Protein AF-A0A937ESJ3-F1 (afdb_monomer)

Radius of gyration: 13.07 Å; Cα contacts (8 Å, |Δi|>4): 61; chains: 1; bounding box: 31×28×28 Å

InterPro domains:
  IPR017853 Glycoside hydrolase superfamily [SSF51445] (2-69)

Organism: NCBI:txid1695166

Sequence (70 aa):
CQWGIFLRNHDELTLEMVTDEERDYMWAEYAKDPRMRANIGIRRRLAPLLDNDRNQIELFTALLLSLPGS

pLDDT: mean 94.23, std 3.02, range [78.44, 98.0]

Secondary structure (DSSP, 8-state):
------S--SS-B--TTS-HHHHHHHHHHH--SGGGEETTEE---HHHHTTT-HHHHHHHHHHHHHSS--

Mean predicted aligned error: 3.11 Å

Foldseek 3Di:
DFDDFDPDDPDFPDPPPDDPVVLVVCCVQQPVDPVQDDDSGGNDDPCSSVVNPPVVVVVVVVVRVPDGGD

Solvent-accessible surface area (backbone atoms only — not comparable to full-atom values): 4372 Å² total; per-residue (Å²): 139,80,48,80,66,80,94,75,70,96,63,52,50,75,39,78,91,52,55,72,69,58,42,52,50,50,36,62,75,67,30,76,50,74,84,34,48,44,94,75,18,35,60,63,57,71,53,67,62,52,75,62,39,63,68,58,54,51,50,53,51,53,49,62,76,67,50,90,53,85

Nearest PDB structures (foldseek):
  5ykb-assembly2_B  TM=9.974E-01  e=9.120E-08  Deinococcus radiodurans R1 = ATCC 13939 = DSM 20539
  5ykb-assembly1_D  TM=9.952E-01  e=1.723E-07  Deinococcus radiodurans R1 = ATCC 13939 = DSM 20539
  5x7u-assembly1_A  TM=1.008E+00  e=2.287E-07  Thermobaculum terrenum ATCC BAA-798
  5ykb-assembly1_A  TM=9.978E-01  e=2.827E-07  Deinococcus radiodurans R1 = ATCC 13939 = DSM 20539
  5ykb-assembly2_C  TM=9.954E-01  e=3.495E-07  Deinococcus radiodurans R1 = ATCC 13939 = DSM 20539

Structure (mmCIF, N/CA/C/O backbone):
data_AF-A0A937ESJ3-F1
#
_entry.id   AF-A0A937ESJ3-F1
#
loop_
_atom_site.group_PDB
_atom_site.id
_atom_site.type_symbol
_atom_site.label_atom_id
_atom_site.label_alt_id
_atom_site.label_comp_id
_atom_site.label_asym_id
_atom_site.label_entity_id
_atom_site.label_seq_id
_atom_site.pdbx_PDB_ins_code
_atom_site.Cartn_x
_atom_site.Cartn_y
_atom_site.Cartn_z
_atom_site.occupancy
_atom_site.B_iso_or_equiv
_atom_site.auth_seq_id
_atom_site.auth_comp_id
_atom_site.auth_asym_id
_atom_site.auth_atom_id
_atom_site.pdbx_PDB_model_num
ATOM 1 N N . CYS A 1 1 ? 15.864 -13.292 -15.012 1.00 78.44 1 CYS A N 1
ATOM 2 C CA . CYS A 1 1 ? 14.530 -13.141 -14.394 1.00 78.44 1 CYS A CA 1
ATOM 3 C C . CYS A 1 1 ? 14.408 -11.711 -13.883 1.00 78.44 1 CYS A C 1
ATOM 5 O O . CYS A 1 1 ? 15.398 -11.227 -13.352 1.00 78.44 1 CYS A O 1
ATOM 7 N N . GLN A 1 2 ? 13.265 -11.050 -14.086 1.00 88.06 2 GLN A N 1
ATOM 8 C CA . GLN A 1 2 ? 13.002 -9.661 -13.673 1.00 88.06 2 GLN A CA 1
ATOM 9 C C . GLN A 1 2 ? 11.802 -9.645 -12.717 1.00 88.06 2 GLN A C 1
ATOM 11 O O . GLN A 1 2 ? 10.873 -10.428 -12.917 1.00 88.06 2 GLN A O 1
ATOM 16 N N . TRP A 1 3 ? 11.831 -8.797 -11.687 1.00 94.88 3 TRP A N 1
ATOM 17 C CA . TRP A 1 3 ? 10.725 -8.650 -10.734 1.00 94.88 3 TRP A CA 1
ATOM 18 C C . TRP A 1 3 ? 9.580 -7.826 -11.320 1.00 94.88 3 TRP A C 1
ATOM 20 O O . TRP A 1 3 ? 9.835 -6.820 -11.975 1.00 94.88 3 TRP A O 1
ATOM 30 N N . GLY A 1 4 ? 8.342 -8.246 -11.045 1.00 94.25 4 GLY A N 1
ATOM 31 C CA . GLY A 1 4 ? 7.137 -7.456 -11.285 1.00 94.25 4 GLY A CA 1
ATOM 32 C C . GLY A 1 4 ? 6.794 -6.633 -10.046 1.00 94.25 4 GLY A C 1
ATOM 33 O O . GLY A 1 4 ? 6.565 -7.228 -8.992 1.00 94.25 4 GLY A O 1
ATOM 34 N N . ILE A 1 5 ? 6.767 -5.303 -10.140 1.00 95.31 5 ILE A N 1
ATOM 35 C CA . ILE A 1 5 ? 6.502 -4.427 -8.985 1.00 95.31 5 ILE A CA 1
ATOM 36 C C . ILE A 1 5 ? 5.163 -3.722 -9.179 1.00 95.31 5 ILE A C 1
ATOM 38 O O . ILE A 1 5 ? 4.868 -3.190 -10.243 1.00 95.31 5 ILE A O 1
ATOM 42 N N . PHE A 1 6 ? 4.327 -3.710 -8.143 1.00 95.38 6 PHE A N 1
ATOM 43 C CA . PHE A 1 6 ? 3.031 -3.042 -8.181 1.00 95.38 6 PHE A CA 1
ATOM 44 C C . PHE A 1 6 ? 2.603 -2.588 -6.784 1.00 95.38 6 PHE A C 1
ATOM 46 O O . PHE A 1 6 ? 2.954 -3.196 -5.779 1.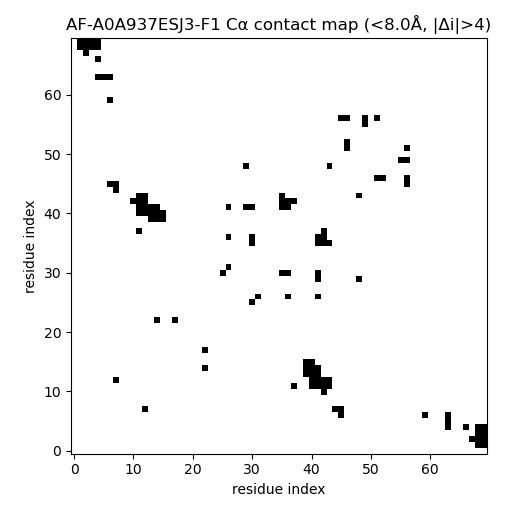00 95.38 6 PHE A O 1
ATOM 53 N N . LEU A 1 7 ? 1.808 -1.516 -6.728 1.00 94.06 7 LEU A N 1
ATOM 54 C CA . LEU A 1 7 ? 1.240 -0.993 -5.477 1.00 94.06 7 LEU A CA 1
ATOM 55 C C . LEU A 1 7 ? -0.145 -1.584 -5.186 1.00 94.06 7 LEU A C 1
ATOM 57 O O . LEU A 1 7 ? -0.523 -1.780 -4.034 1.00 94.06 7 LEU A O 1
ATOM 61 N N . ARG A 1 8 ? -0.925 -1.843 -6.242 1.00 95.12 8 ARG A N 1
ATOM 62 C CA . ARG A 1 8 ? -2.248 -2.476 -6.206 1.00 95.12 8 ARG A CA 1
ATOM 63 C C . ARG A 1 8 ? -2.504 -3.207 -7.517 1.00 95.12 8 ARG A C 1
ATOM 65 O O . ARG A 1 8 ? -1.975 -2.828 -8.558 1.00 95.12 8 ARG A O 1
ATOM 72 N N . ASN A 1 9 ? -3.363 -4.211 -7.450 1.00 90.25 9 ASN A N 1
ATOM 73 C CA . ASN A 1 9 ? -3.923 -4.925 -8.589 1.00 90.25 9 ASN A CA 1
ATOM 74 C C . ASN A 1 9 ? -5.465 -4.813 -8.565 1.00 90.25 9 ASN A C 1
ATOM 76 O O . ASN A 1 9 ? -6.022 -3.963 -7.863 1.00 90.25 9 ASN A O 1
ATOM 80 N N . HIS A 1 10 ? -6.145 -5.625 -9.380 1.00 88.81 10 HIS A N 1
ATOM 81 C CA . HIS A 1 10 ? -7.610 -5.660 -9.446 1.00 88.81 10 HIS A CA 1
ATOM 82 C C . HIS A 1 10 ? -8.253 -6.339 -8.227 1.00 88.81 10 HIS A C 1
ATOM 84 O O . HIS A 1 10 ? -9.399 -6.026 -7.903 1.00 88.81 10 HIS A O 1
ATOM 90 N N . ASP A 1 11 ? -7.499 -7.199 -7.544 1.00 91.00 11 ASP A N 1
ATOM 91 C CA . ASP A 1 11 ? -7.908 -7.888 -6.324 1.00 91.00 11 ASP A CA 1
ATOM 92 C C . ASP A 1 11 ? -7.692 -7.021 -5.075 1.00 91.00 11 ASP A C 1
ATOM 94 O O . ASP A 1 11 ? -7.208 -5.883 -5.127 1.00 91.00 11 ASP A O 1
ATOM 98 N N . GLU A 1 12 ? -8.060 -7.544 -3.911 1.00 91.69 12 GLU A N 1
ATOM 99 C CA . GLU A 1 12 ? -7.704 -6.976 -2.617 1.00 91.69 12 GLU A CA 1
ATOM 100 C C . GLU A 1 12 ? -6.185 -6.857 -2.424 1.00 91.69 12 GLU A C 1
ATOM 102 O O . GLU A 1 12 ? -5.374 -7.526 -3.061 1.00 91.69 12 GLU A O 1
ATOM 107 N N . LEU A 1 13 ? -5.774 -5.976 -1.513 1.00 93.31 13 LEU A N 1
ATOM 108 C CA . LEU A 1 13 ? -4.415 -6.004 -0.994 1.00 93.31 13 LEU A CA 1
ATOM 109 C C . LEU A 1 13 ? -4.303 -7.235 -0.088 1.00 93.31 13 LEU A C 1
ATOM 111 O O . LEU A 1 13 ? -4.798 -7.199 1.040 1.00 93.31 13 LEU A O 1
ATOM 115 N N . THR A 1 14 ? -3.734 -8.322 -0.611 1.00 93.06 14 THR A N 1
ATOM 116 C CA . THR A 1 14 ? -3.595 -9.588 0.121 1.00 93.06 14 THR A CA 1
ATOM 117 C C . THR A 1 14 ? -2.616 -9.455 1.289 1.00 93.06 14 THR A C 1
ATOM 119 O O . THR A 1 14 ? -1.548 -8.859 1.154 1.00 93.06 14 THR A O 1
ATOM 122 N N . LEU A 1 15 ? -2.996 -10.019 2.437 1.00 94.75 15 LEU A N 1
ATOM 123 C CA . LEU A 1 15 ? -2.187 -10.104 3.659 1.00 94.75 15 LEU A CA 1
ATOM 124 C C . LEU A 1 15 ? -2.007 -11.574 4.088 1.00 94.75 15 LEU A C 1
ATOM 126 O O . LEU A 1 15 ? -1.886 -11.890 5.272 1.00 94.75 15 LEU A O 1
ATOM 130 N N . GLU A 1 16 ? -2.052 -12.495 3.126 1.00 93.56 16 GLU A N 1
ATOM 131 C CA . GLU A 1 16 ? -1.919 -13.937 3.378 1.00 93.56 16 GLU A CA 1
ATOM 132 C C . GLU A 1 16 ? -0.487 -14.343 3.735 1.00 93.56 16 GLU A C 1
ATOM 134 O O . GLU A 1 16 ? -0.284 -15.269 4.511 1.00 93.56 16 GLU A O 1
ATOM 139 N N . MET A 1 17 ? 0.501 -13.629 3.192 1.00 94.50 17 MET A N 1
ATOM 140 C CA . MET A 1 17 ? 1.928 -13.946 3.336 1.00 94.50 17 MET A CA 1
ATOM 141 C C . MET A 1 17 ? 2.635 -13.088 4.400 1.00 94.50 17 MET A C 1
ATOM 143 O O . MET A 1 17 ? 3.862 -13.031 4.414 1.00 94.50 17 MET A O 1
ATOM 147 N N . VAL A 1 18 ? 1.877 -12.402 5.263 1.00 94.56 18 VAL A N 1
ATOM 148 C CA . VAL A 1 18 ? 2.405 -11.621 6.398 1.00 94.56 18 VAL A CA 1
ATOM 149 C C . VAL A 1 18 ? 2.057 -12.292 7.723 1.00 94.56 18 VAL A C 1
ATOM 151 O O . VAL A 1 18 ? 1.135 -13.113 7.793 1.00 94.56 18 VAL A O 1
ATOM 154 N N . THR A 1 19 ? 2.793 -11.939 8.775 1.00 97.00 19 THR A N 1
ATOM 155 C CA . THR A 1 19 ? 2.527 -12.432 10.132 1.00 97.00 19 THR A CA 1
ATOM 156 C C . THR A 1 19 ? 1.170 -11.946 10.651 1.00 97.00 19 THR A C 1
ATOM 158 O O . THR A 1 19 ? 0.603 -10.974 10.146 1.00 97.00 19 THR A O 1
ATOM 161 N N . ASP A 1 20 ? 0.632 -12.615 11.674 1.00 94.94 20 ASP A N 1
ATOM 162 C CA . ASP A 1 20 ? -0.660 -12.231 12.256 1.00 94.94 20 ASP A CA 1
ATOM 163 C C . ASP A 1 20 ? -0.611 -10.826 12.887 1.00 94.94 20 ASP A C 1
ATOM 165 O O . ASP A 1 20 ? -1.543 -10.046 12.709 1.00 94.94 20 ASP A O 1
ATOM 169 N N . GLU A 1 21 ? 0.506 -10.457 13.525 1.00 96.38 21 GLU A N 1
ATOM 170 C CA . GLU A 1 21 ? 0.704 -9.119 14.105 1.00 96.38 21 GLU A CA 1
ATOM 171 C C . GLU A 1 21 ? 0.716 -8.018 13.032 1.00 96.38 21 GLU A C 1
ATOM 173 O O . GLU A 1 21 ? 0.052 -6.989 13.177 1.00 96.38 21 GLU A O 1
ATOM 178 N N . GLU A 1 22 ? 1.427 -8.236 11.921 1.00 96.50 22 GLU A N 1
ATOM 179 C CA . GLU A 1 22 ? 1.440 -7.298 10.792 1.00 96.50 22 GLU A CA 1
ATOM 180 C C . GLU A 1 22 ? 0.059 -7.185 10.147 1.00 96.50 22 GLU A C 1
ATOM 182 O O . GLU A 1 22 ? -0.367 -6.092 9.769 1.00 96.50 22 GLU A O 1
ATOM 187 N N . ARG A 1 23 ? -0.669 -8.301 10.035 1.00 95.44 23 ARG A N 1
ATOM 188 C CA . ARG A 1 23 ? -2.028 -8.309 9.491 1.00 95.44 23 ARG A CA 1
ATOM 189 C C . ARG A 1 23 ? -2.975 -7.478 10.350 1.00 95.44 23 ARG A C 1
ATOM 191 O O . ARG A 1 23 ? -3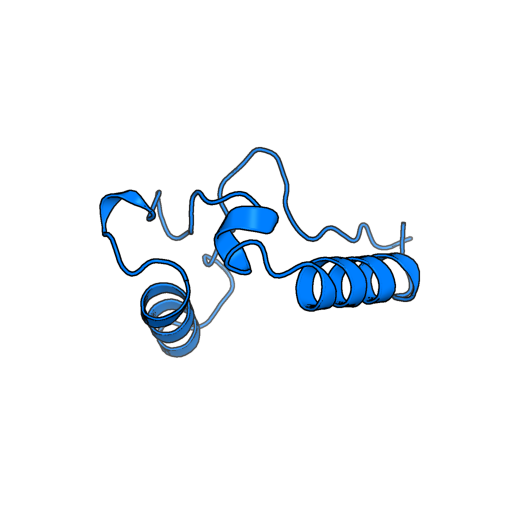.714 -6.651 9.810 1.00 95.44 23 ARG A O 1
ATOM 198 N N . ASP A 1 24 ? -2.927 -7.662 11.665 1.00 94.31 24 ASP A N 1
ATOM 199 C CA . ASP A 1 24 ? -3.748 -6.910 12.611 1.00 94.31 24 ASP A CA 1
ATOM 200 C C . ASP A 1 24 ? -3.421 -5.413 12.574 1.00 94.31 24 ASP A C 1
ATOM 202 O O . ASP A 1 24 ? -4.337 -4.585 12.527 1.00 94.31 24 ASP A O 1
ATOM 206 N N . TYR A 1 25 ? -2.134 -5.057 12.490 1.00 96.31 25 TYR A N 1
ATOM 207 C CA . TYR A 1 25 ? -1.694 -3.675 12.287 1.00 96.31 25 TYR A CA 1
ATOM 208 C C . TYR A 1 25 ? -2.259 -3.079 10.989 1.00 96.31 25 TYR A C 1
ATOM 210 O O . TYR A 1 25 ? -2.882 -2.014 10.999 1.00 96.31 25 TYR A O 1
ATOM 218 N N . MET A 1 26 ? -2.119 -3.791 9.868 1.00 96.25 26 MET A N 1
ATOM 219 C CA . MET A 1 26 ? -2.611 -3.336 8.566 1.00 96.25 26 MET A CA 1
ATOM 220 C C . MET A 1 26 ? -4.132 -3.149 8.562 1.00 96.25 26 MET A C 1
ATOM 222 O O . MET A 1 26 ? -4.642 -2.194 7.972 1.00 96.25 26 MET A O 1
ATOM 226 N N . TRP A 1 27 ? -4.879 -4.025 9.236 1.00 94.56 27 TRP A N 1
ATOM 227 C CA . TRP A 1 27 ? -6.321 -3.865 9.388 1.00 94.56 27 TRP A CA 1
ATOM 228 C C . TRP A 1 27 ? -6.705 -2.681 10.275 1.00 94.56 27 TRP A C 1
ATOM 230 O O . TRP A 1 27 ? -7.670 -1.987 9.944 1.00 94.56 27 TRP A O 1
ATOM 240 N N . ALA A 1 28 ? -5.986 -2.443 11.371 1.00 94.31 28 ALA A N 1
ATOM 241 C CA . ALA A 1 28 ? -6.248 -1.325 12.273 1.00 94.31 28 ALA A CA 1
ATOM 242 C C . ALA A 1 28 ? -6.040 0.030 11.578 1.00 94.31 28 ALA A C 1
ATOM 244 O O . ALA A 1 28 ? -6.891 0.918 11.677 1.00 94.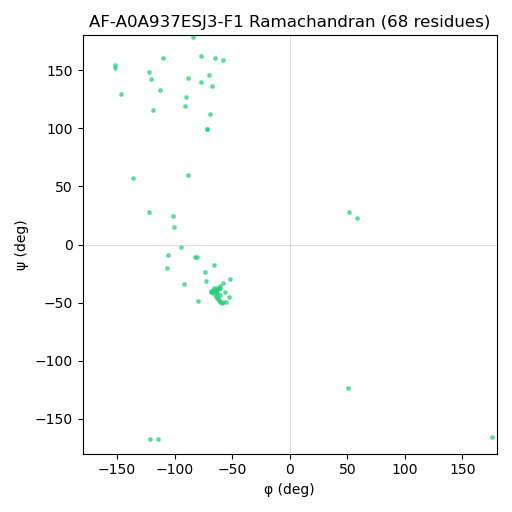31 28 ALA A O 1
ATOM 245 N N . GLU A 1 29 ? -4.958 0.162 10.812 1.00 94.50 29 GLU A N 1
ATOM 246 C CA . GLU A 1 29 ? -4.618 1.416 10.141 1.00 94.50 29 GLU A CA 1
ATOM 247 C C . GLU A 1 29 ? -5.424 1.629 8.855 1.00 94.50 29 GLU A C 1
ATOM 249 O O . GLU A 1 29 ? -6.046 2.679 8.661 1.00 94.50 29 GLU A O 1
ATOM 254 N N . TYR A 1 30 ? -5.491 0.614 7.989 1.00 93.94 30 TYR A N 1
ATOM 255 C CA . TYR A 1 30 ? -5.988 0.775 6.620 1.00 93.94 30 TYR A CA 1
ATOM 256 C C . TYR A 1 30 ? -7.393 0.202 6.372 1.00 93.94 30 TYR A C 1
ATOM 258 O O . TYR A 1 30 ? -7.971 0.467 5.310 1.00 93.94 30 TYR A O 1
ATOM 266 N N . ALA A 1 31 ? -7.980 -0.541 7.320 1.00 94.12 31 ALA A N 1
ATOM 267 C CA . ALA A 1 31 ? -9.306 -1.163 7.194 1.00 94.12 31 ALA A CA 1
ATOM 268 C C . ALA A 1 31 ? -10.172 -1.006 8.463 1.00 94.12 31 ALA A C 1
ATOM 270 O O . ALA A 1 31 ? -10.668 -1.986 9.036 1.00 94.12 31 ALA A O 1
ATOM 271 N N . LYS A 1 32 ? -10.378 0.257 8.864 1.00 91.50 32 LYS A N 1
ATOM 272 C CA . LYS A 1 32 ? -11.162 0.667 10.046 1.00 91.50 32 LYS A CA 1
ATOM 273 C C . LYS A 1 32 ? -12.630 0.225 9.997 1.00 91.50 32 LYS A C 1
ATOM 275 O O . LYS A 1 32 ? -13.191 -0.133 11.027 1.00 91.50 32 LYS A O 1
ATOM 280 N N . ASP A 1 33 ? -13.252 0.223 8.815 1.00 92.62 33 ASP A N 1
ATOM 281 C CA . ASP A 1 33 ? -14.589 -0.355 8.615 1.00 92.62 33 ASP A CA 1
ATOM 282 C C . ASP A 1 33 ? -14.446 -1.840 8.223 1.00 92.62 33 ASP A C 1
ATOM 284 O O . ASP A 1 33 ? -13.752 -2.135 7.243 1.00 92.62 33 ASP A O 1
ATOM 288 N N . PRO A 1 34 ? -15.117 -2.787 8.910 1.00 90.56 34 PRO A N 1
ATOM 289 C CA . PRO A 1 34 ? -15.125 -4.204 8.537 1.00 90.56 34 PRO A CA 1
ATOM 290 C C . PRO A 1 34 ? -15.498 -4.463 7.072 1.00 90.56 34 PRO A C 1
ATOM 292 O O . PRO A 1 34 ? -15.004 -5.408 6.462 1.00 90.56 34 PRO A O 1
ATOM 295 N N . ARG A 1 35 ? -16.318 -3.598 6.461 1.00 92.88 35 ARG A N 1
ATOM 296 C CA . ARG A 1 35 ? -16.672 -3.671 5.038 1.00 92.88 35 ARG A CA 1
ATOM 297 C C . ARG A 1 35 ? -15.480 -3.423 4.120 1.00 92.88 35 ARG A C 1
ATOM 299 O O . ARG A 1 35 ? -15.579 -3.750 2.945 1.00 92.88 35 ARG A O 1
ATOM 306 N N . MET A 1 36 ? -14.377 -2.845 4.587 1.00 93.38 36 MET A N 1
ATOM 307 C CA . MET A 1 36 ? -13.159 -2.649 3.791 1.00 93.38 36 MET A CA 1
ATOM 308 C C . MET A 1 36 ? -12.298 -3.914 3.708 1.00 93.38 36 MET A C 1
ATOM 310 O O . MET A 1 36 ? -11.376 -3.962 2.895 1.00 93.38 36 MET A O 1
ATOM 314 N N . ARG A 1 37 ? -12.603 -4.937 4.510 1.00 93.25 37 ARG A N 1
ATOM 315 C CA . ARG A 1 37 ? -11.911 -6.228 4.508 1.00 93.25 37 ARG A CA 1
ATOM 316 C C . ARG A 1 37 ? -12.564 -7.172 3.496 1.00 93.25 37 ARG A C 1
ATOM 318 O O . ARG A 1 37 ? -13.780 -7.134 3.297 1.00 93.25 37 ARG A O 1
ATOM 325 N N . ALA A 1 38 ? -11.753 -7.985 2.833 1.00 91.12 38 ALA A N 1
ATOM 326 C CA . ALA A 1 38 ? -12.201 -9.056 1.946 1.00 91.12 38 ALA A CA 1
ATOM 327 C C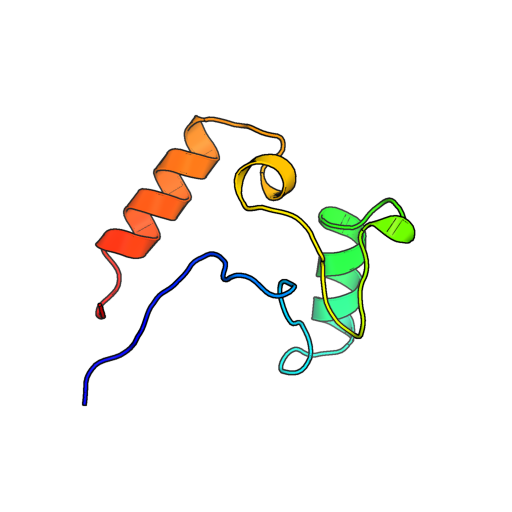 . ALA A 1 38 ? -11.207 -10.211 2.044 1.00 91.12 38 ALA A C 1
ATOM 329 O O 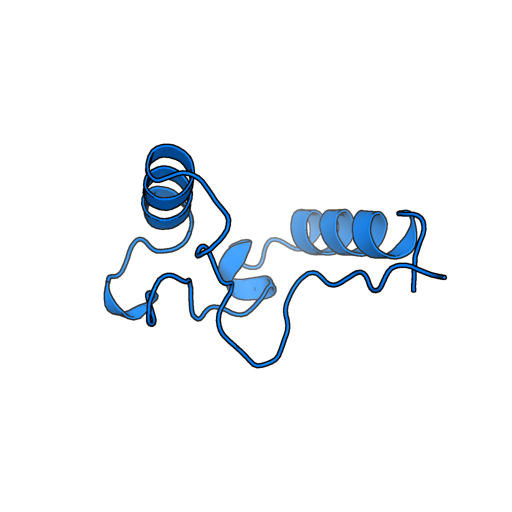. ALA A 1 38 ? -10.007 -9.973 1.944 1.00 91.12 38 ALA A O 1
ATOM 330 N N . ASN A 1 39 ? -11.699 -11.434 2.260 1.00 90.31 39 ASN A N 1
ATOM 331 C CA . ASN A 1 39 ? -10.860 -12.589 2.590 1.00 90.31 39 ASN A CA 1
ATOM 332 C C . ASN A 1 39 ? -9.902 -12.245 3.750 1.00 90.31 39 ASN A C 1
ATOM 334 O O . ASN A 1 39 ? -10.350 -11.796 4.805 1.00 90.31 39 ASN A O 1
ATOM 338 N N . ILE A 1 40 ? -8.596 -12.409 3.534 1.00 91.19 40 ILE A N 1
ATOM 339 C CA . ILE A 1 40 ? -7.528 -12.071 4.485 1.00 91.19 40 ILE A CA 1
ATOM 340 C C . ILE A 1 40 ? -6.969 -10.650 4.210 1.00 91.19 40 ILE A C 1
ATOM 342 O O . ILE A 1 40 ? -6.143 -10.144 4.960 1.00 91.19 40 ILE A O 1
ATOM 346 N N . GLY A 1 41 ? -7.447 -9.948 3.175 1.00 94.56 41 GLY A N 1
ATOM 347 C CA . GLY A 1 41 ? -6.900 -8.674 2.699 1.00 94.56 41 GLY A CA 1
ATOM 348 C C . GLY A 1 41 ? -7.800 -7.439 2.841 1.00 94.56 41 GLY A C 1
ATOM 349 O O . GLY A 1 41 ? -8.823 -7.427 3.535 1.00 94.56 41 GLY A O 1
ATOM 350 N N . ILE A 1 42 ? -7.393 -6.360 2.160 1.00 95.88 42 ILE A N 1
ATOM 351 C CA . ILE A 1 42 ? -8.052 -5.041 2.176 1.00 95.88 42 ILE A CA 1
ATOM 352 C C . ILE A 1 42 ? -8.525 -4.658 0.768 1.00 95.88 42 ILE A C 1
ATOM 354 O O . ILE A 1 42 ? -7.727 -4.401 -0.135 1.00 95.88 42 ILE A O 1
ATOM 358 N N . ARG A 1 43 ? -9.841 -4.533 0.569 1.00 95.19 43 ARG A N 1
ATOM 359 C CA . ARG A 1 43 ? -10.456 -4.177 -0.723 1.00 95.19 43 ARG A CA 1
ATOM 360 C C . ARG A 1 43 ? -10.597 -2.665 -0.925 1.00 95.19 43 ARG A C 1
ATOM 362 O O . ARG A 1 43 ? -11.692 -2.134 -1.101 1.00 95.19 43 ARG A O 1
ATOM 369 N N . ARG A 1 44 ? -9.472 -1.949 -0.905 1.00 93.81 44 ARG A N 1
ATOM 370 C CA . ARG A 1 44 ? -9.409 -0.501 -1.185 1.00 93.81 44 ARG A CA 1
ATOM 371 C C . ARG A 1 44 ? -8.467 -0.217 -2.35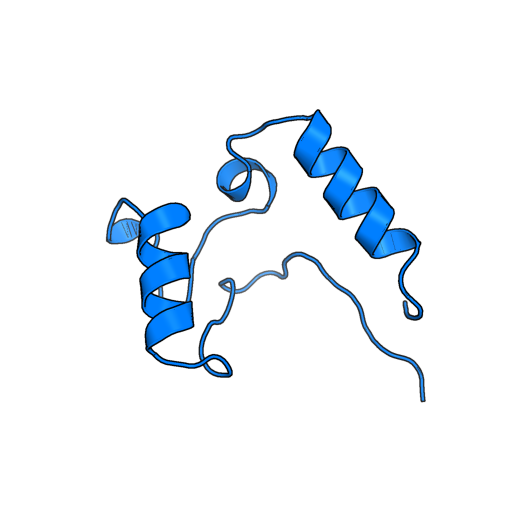7 1.00 93.81 44 ARG A C 1
ATOM 373 O O . ARG A 1 44 ? -7.501 -0.946 -2.588 1.00 93.81 44 ARG A O 1
ATOM 380 N N . ARG A 1 45 ? -8.761 0.837 -3.126 1.00 94.94 45 ARG A N 1
ATOM 381 C CA . ARG A 1 45 ? -7.844 1.369 -4.154 1.00 94.94 45 ARG A CA 1
ATOM 382 C C . ARG A 1 45 ? -6.728 2.181 -3.488 1.00 94.94 45 ARG A C 1
ATOM 384 O O . ARG A 1 45 ? -6.895 2.614 -2.351 1.00 94.94 45 ARG A O 1
ATOM 391 N N . LEU A 1 46 ? -5.633 2.428 -4.212 1.00 94.44 46 LEU A N 1
ATOM 392 C CA . LEU A 1 46 ? -4.464 3.154 -3.696 1.00 94.44 46 LEU A CA 1
ATOM 393 C C . LEU A 1 46 ? -4.820 4.538 -3.133 1.00 94.44 46 LEU A C 1
ATOM 395 O O . LEU A 1 46 ? -4.457 4.844 -2.007 1.00 94.44 46 LEU A O 1
ATOM 399 N N . ALA A 1 47 ? -5.576 5.349 -3.880 1.00 95.50 47 ALA A N 1
ATOM 400 C CA . ALA A 1 47 ? -5.929 6.694 -3.426 1.00 95.50 47 ALA A CA 1
ATOM 401 C C . ALA A 1 47 ? -6.736 6.684 -2.109 1.00 95.50 47 ALA A C 1
ATOM 403 O O . ALA A 1 47 ? -6.306 7.340 -1.169 1.00 95.50 47 ALA A O 1
ATOM 404 N N . PRO A 1 48 ? -7.821 5.892 -1.958 1.00 94.69 48 PRO A N 1
ATOM 405 C CA . PRO A 1 48 ? -8.462 5.709 -0.659 1.00 94.69 48 PRO A CA 1
ATOM 406 C C . PRO A 1 48 ? -7.525 5.187 0.434 1.00 94.69 48 PRO A C 1
ATOM 408 O O . PRO A 1 48 ? -7.629 5.661 1.554 1.00 94.69 48 PRO A O 1
ATOM 411 N N . LEU A 1 49 ? -6.632 4.230 0.146 1.00 93.94 49 LEU A N 1
ATOM 412 C CA . LEU A 1 49 ? -5.697 3.695 1.150 1.00 93.94 49 LEU A CA 1
ATOM 413 C C . LEU A 1 49 ? -4.807 4.777 1.770 1.00 93.94 49 LEU A C 1
ATOM 415 O O . LEU A 1 49 ? -4.485 4.670 2.946 1.00 93.94 49 LEU A O 1
ATOM 419 N N . LEU A 1 50 ? -4.454 5.800 0.993 1.00 95.56 50 LEU A N 1
ATOM 420 C CA . LEU A 1 50 ? -3.602 6.918 1.403 1.00 95.56 50 LEU A CA 1
ATOM 421 C C . LEU A 1 50 ? -4.411 8.185 1.725 1.00 95.56 50 LEU A C 1
ATOM 423 O O . LEU A 1 50 ? -3.914 9.293 1.556 1.00 95.56 50 LEU A O 1
ATOM 427 N N . ASP A 1 51 ? -5.690 8.037 2.086 1.00 94.81 51 ASP A N 1
ATOM 428 C CA . ASP A 1 51 ? -6.615 9.137 2.404 1.00 94.81 51 ASP A CA 1
ATOM 429 C C . ASP A 1 51 ? -6.683 10.241 1.330 1.00 94.81 51 ASP A C 1
ATOM 431 O O . ASP A 1 51 ? -6.999 11.400 1.595 1.00 94.81 51 ASP A O 1
ATOM 435 N N . ASN A 1 52 ? -6.425 9.855 0.078 1.00 95.50 52 ASN A N 1
ATOM 436 C CA . ASN A 1 52 ? -6.339 10.729 -1.087 1.00 95.50 52 ASN A CA 1
ATOM 437 C C . ASN A 1 52 ? -5.275 11.843 -0.956 1.00 95.50 52 ASN A C 1
ATOM 439 O O . ASN A 1 52 ? -5.354 12.854 -1.657 1.00 95.50 52 ASN A O 1
ATOM 443 N N . ASP A 1 53 ? -4.271 11.652 -0.092 1.00 97.75 53 ASP A N 1
ATOM 444 C CA . ASP A 1 53 ? -3.122 12.542 0.042 1.00 97.75 53 ASP A CA 1
ATOM 445 C C . ASP A 1 53 ? -2.236 12.437 -1.202 1.00 97.75 53 ASP A C 1
ATOM 447 O O . ASP A 1 53 ? -1.594 11.418 -1.484 1.00 97.75 53 ASP A O 1
ATOM 451 N N . ARG A 1 54 ? -2.197 13.531 -1.964 1.00 97.00 54 ARG A N 1
ATOM 452 C CA . ARG A 1 54 ? -1.446 13.609 -3.211 1.00 97.00 54 ARG A CA 1
ATOM 453 C C . ARG A 1 54 ? 0.050 13.383 -3.005 1.00 97.00 54 ARG A C 1
ATOM 455 O O . ARG A 1 54 ? 0.662 12.717 -3.838 1.00 97.00 54 ARG A O 1
ATOM 462 N N . ASN A 1 55 ? 0.617 13.882 -1.909 1.00 98.00 55 ASN A N 1
ATOM 463 C CA . ASN A 1 55 ? 2.050 13.774 -1.644 1.00 98.00 55 ASN A CA 1
ATOM 464 C C . ASN A 1 55 ? 2.445 12.314 -1.399 1.00 98.00 55 ASN A C 1
ATOM 466 O O . ASN A 1 55 ? 3.458 11.844 -1.914 1.00 98.00 55 ASN A O 1
ATOM 470 N N . GLN A 1 56 ? 1.614 11.568 -0.665 1.00 97.19 56 GLN A N 1
ATOM 471 C CA . GLN A 1 56 ? 1.845 10.143 -0.428 1.00 97.19 56 GLN A CA 1
ATOM 472 C C . GLN A 1 56 ? 1.673 9.322 -1.705 1.00 97.19 56 GLN A C 1
ATOM 474 O O . GLN A 1 56 ? 2.481 8.441 -1.982 1.00 97.19 56 GLN A O 1
ATOM 479 N N . ILE A 1 57 ? 0.663 9.627 -2.523 1.00 97.44 57 ILE A N 1
ATOM 480 C CA . ILE A 1 57 ? 0.462 8.936 -3.804 1.00 97.44 57 ILE A CA 1
ATOM 481 C C . ILE A 1 57 ? 1.677 9.131 -4.722 1.00 97.44 57 ILE A C 1
ATOM 483 O O . ILE A 1 57 ? 2.144 8.170 -5.338 1.00 97.44 57 ILE A O 1
ATOM 487 N N . GLU A 1 58 ? 2.210 10.351 -4.804 1.00 97.81 58 GLU A N 1
ATOM 488 C CA . GLU A 1 58 ? 3.407 10.645 -5.597 1.00 97.81 58 GLU A CA 1
ATOM 489 C C . GLU A 1 58 ? 4.646 9.946 -5.040 1.00 97.81 58 GLU A C 1
ATOM 491 O O . GLU A 1 58 ? 5.382 9.336 -5.813 1.00 97.81 58 GLU A O 1
ATOM 496 N N . LEU A 1 59 ? 4.830 9.934 -3.716 1.00 97.94 59 LEU A N 1
ATOM 497 C CA . LEU A 1 59 ? 5.916 9.201 -3.066 1.00 97.94 59 LEU A CA 1
ATOM 498 C C . LEU A 1 59 ? 5.872 7.703 -3.399 1.00 97.94 59 LEU A C 1
ATOM 500 O O . LEU A 1 59 ? 6.876 7.131 -3.816 1.00 97.94 59 LEU A O 1
ATOM 504 N N . PHE A 1 60 ? 4.710 7.064 -3.258 1.00 97.12 60 PHE A N 1
ATOM 505 C CA . PHE A 1 60 ? 4.557 5.634 -3.533 1.00 97.12 60 PHE A CA 1
ATOM 506 C C . PHE A 1 60 ? 4.764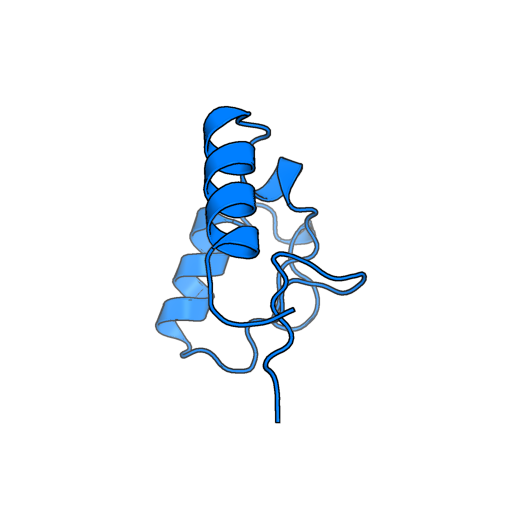 5.327 -5.019 1.00 97.12 60 PHE A C 1
ATOM 508 O O . PHE A 1 60 ? 5.381 4.321 -5.366 1.00 97.12 60 PHE A O 1
ATOM 515 N N . THR A 1 61 ? 4.307 6.214 -5.906 1.00 96.69 61 THR A N 1
ATOM 516 C CA . THR A 1 61 ? 4.543 6.092 -7.352 1.00 96.69 61 THR A CA 1
ATOM 517 C C . THR A 1 61 ? 6.025 6.267 -7.694 1.00 96.69 61 THR A C 1
ATOM 519 O O . THR A 1 61 ? 6.555 5.531 -8.522 1.00 96.69 61 THR A O 1
ATOM 522 N N . ALA A 1 62 ? 6.724 7.191 -7.033 1.00 97.50 62 ALA A N 1
ATOM 523 C CA . ALA A 1 62 ? 8.162 7.368 -7.202 1.00 97.50 62 ALA A CA 1
ATOM 524 C C . ALA A 1 62 ? 8.939 6.129 -6.725 1.00 97.50 62 ALA A C 1
ATOM 526 O O . ALA A 1 62 ? 9.863 5.687 -7.408 1.00 97.50 62 ALA A O 1
ATOM 527 N N . LEU A 1 63 ? 8.535 5.517 -5.606 1.00 96.81 63 LEU A N 1
ATOM 528 C CA . LEU A 1 63 ? 9.103 4.249 -5.136 1.00 96.81 63 LEU A CA 1
ATOM 529 C C . LEU A 1 63 ? 8.872 3.123 -6.150 1.00 96.81 63 LEU A C 1
ATOM 531 O O . LEU A 1 63 ? 9.821 2.446 -6.533 1.00 96.81 63 LEU A O 1
ATOM 535 N N . LEU A 1 64 ? 7.645 2.977 -6.656 1.00 96.31 64 LEU A N 1
ATOM 536 C CA . LEU A 1 64 ? 7.311 1.992 -7.689 1.00 96.31 64 LEU A CA 1
ATOM 537 C C . LEU A 1 64 ? 8.243 2.087 -8.909 1.00 96.31 64 LEU A C 1
ATOM 539 O O . LEU A 1 64 ? 8.724 1.066 -9.385 1.00 96.31 64 LEU A O 1
ATOM 543 N N . LEU A 1 65 ? 8.514 3.303 -9.393 1.00 96.50 65 LEU A N 1
ATOM 544 C CA . LEU A 1 65 ? 9.329 3.541 -10.592 1.00 96.50 65 LEU A CA 1
ATOM 545 C C . LEU A 1 65 ? 10.847 3.512 -10.349 1.00 96.50 65 LEU A C 1
ATOM 547 O O . LEU A 1 65 ? 11.614 3.536 -11.310 1.00 96.50 65 LEU A O 1
ATOM 551 N N . SER A 1 66 ? 11.291 3.504 -9.091 1.00 95.94 66 SER A N 1
ATOM 552 C CA . SER A 1 66 ? 12.717 3.522 -8.723 1.00 95.94 66 SER A CA 1
ATOM 553 C C . SER A 1 66 ? 13.233 2.185 -8.200 1.00 95.94 66 SER A C 1
ATOM 555 O O . SER A 1 66 ? 14.442 1.948 -8.219 1.00 95.94 66 SER A O 1
ATOM 557 N N . LEU A 1 67 ? 12.344 1.300 -7.746 1.00 95.81 67 LEU A N 1
ATOM 558 C CA . LEU A 1 67 ? 12.722 -0.044 -7.334 1.00 95.81 67 LEU A CA 1
ATOM 559 C C . LEU A 1 67 ? 13.122 -0.907 -8.550 1.00 95.81 67 LEU A C 1
ATOM 561 O O . LEU A 1 67 ? 12.562 -0.757 -9.636 1.00 95.81 67 LEU A O 1
ATOM 565 N N . PRO A 1 68 ? 14.092 -1.827 -8.392 1.00 95.00 68 PRO A N 1
ATOM 566 C CA . PRO A 1 68 ? 14.590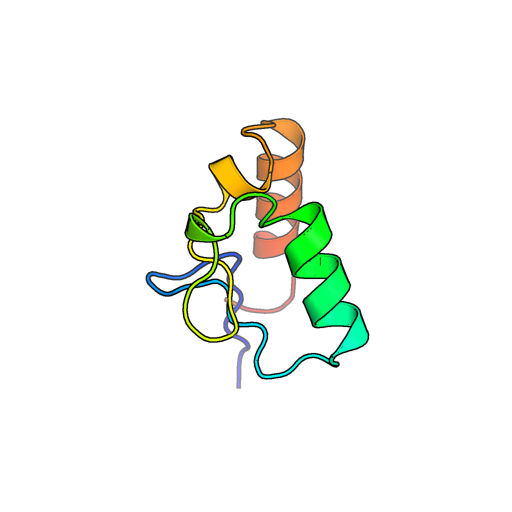 -2.648 -9.491 1.00 95.00 68 PRO A CA 1
ATOM 567 C C . PRO A 1 68 ? 13.555 -3.698 -9.918 1.00 95.00 68 PRO A C 1
ATOM 569 O O . PRO A 1 68 ? 13.435 -4.761 -9.309 1.00 95.00 68 PRO A O 1
ATOM 572 N N . GLY A 1 69 ? 12.828 -3.410 -10.993 1.00 93.31 69 GLY A N 1
ATOM 573 C CA . GLY A 1 69 ? 11.814 -4.293 -11.560 1.00 93.31 69 GLY A CA 1
ATOM 574 C C . GLY A 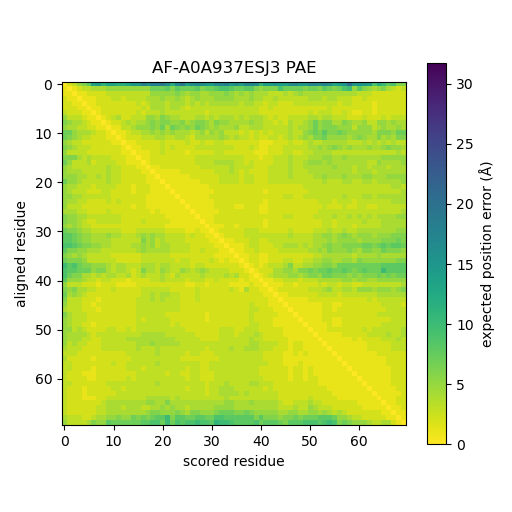1 69 ? 11.086 -3.639 -12.729 1.00 93.31 69 GLY A C 1
ATOM 575 O O . GLY A 1 69 ? 11.567 -2.663 -13.308 1.00 93.31 69 GLY A O 1
ATOM 576 N N . SER A 1 70 ? 9.960 -4.214 -13.132 1.00 86.81 70 SER A N 1
ATOM 577 C CA . SER A 1 70 ? 9.077 -3.678 -14.174 1.00 86.81 70 SER A CA 1
ATOM 578 C C . SER A 1 70 ? 7.614 -3.835 -13.796 1.00 86.81 70 SER A C 1
ATOM 580 O O . SER A 1 70 ? 7.309 -4.724 -12.970 1.00 86.81 70 SER A O 1
#